Protein AF-A0A660VFZ4-F1 (afdb_monomer_lite)

Foldseek 3Di:
DDDPDDPDDDDDDDDDDPPDDLVVLLVRLVVVCVVVVVLVVAALVEEDEDEFDPDDPPDPPGDDVSNVVSVCVVNVVSNHHYDYDYPDDDDPDDDPPPD

Sequence (99 aa):
MATGEGMFNRLFFVNVRSDCSEKEAEEAISSLYNALGLFQHLDAHKFALIKIHFGEEGTDRFVRPKFVKALVSLILQTGAKVVIGDTNTLYPGRRSNAA

Secondary structure (DSSP, 8-state):
-----------------TT--HHHHHHHHHHHHHHTTGGGG--TTSEEEEE-----TT---S--HHHHHHHHHHHHHTTPEEEEE------SSS-TT--

Radius of gyration: 17.19 Å; chains: 1; bounding box: 38×52×40 Å

pLDDT: mean 84.72, std 15.51, range [35.62, 98.0]

Structure (mmCIF, N/CA/C/O backbone):
data_AF-A0A660VFZ4-F1
#
_entry.id   AF-A0A660VFZ4-F1
#
loop_
_atom_site.group_PDB
_atom_site.id
_atom_site.type_symbol
_atom_site.label_atom_id
_atom_site.label_alt_id
_atom_site.label_comp_id
_atom_site.label_asym_id
_atom_site.label_entity_id
_atom_site.label_seq_id
_atom_site.pdbx_PDB_ins_code
_atom_site.Cartn_x
_atom_site.Cartn_y
_atom_site.Cartn_z
_atom_site.occupancy
_atom_site.B_iso_or_equiv
_atom_site.auth_seq_id
_atom_site.auth_comp_id
_atom_site.auth_asym_id
_atom_site.auth_atom_id
_atom_site.pdbx_PDB_model_num
ATOM 1 N N . MET A 1 1 ? -24.800 35.419 1.201 1.00 35.62 1 MET A N 1
ATOM 2 C CA . MET A 1 1 ? -23.940 35.266 0.011 1.00 35.62 1 MET A CA 1
ATOM 3 C C . MET A 1 1 ? -22.963 34.142 0.312 1.00 35.62 1 MET A C 1
ATOM 5 O O . MET A 1 1 ? -22.025 34.366 1.059 1.00 35.62 1 MET A O 1
ATOM 9 N N . ALA A 1 2 ? -23.255 32.919 -0.137 1.00 38.91 2 ALA A N 1
ATOM 10 C CA . ALA A 1 2 ? -22.325 31.801 -0.005 1.00 38.91 2 ALA A CA 1
ATOM 11 C C . ALA A 1 2 ? -21.311 31.912 -1.147 1.00 38.91 2 ALA A C 1
ATOM 13 O O . ALA A 1 2 ? -21.682 31.882 -2.319 1.00 38.91 2 ALA A O 1
ATOM 14 N N . THR A 1 3 ? -20.057 32.149 -0.786 1.00 43.81 3 THR A N 1
ATOM 15 C CA . THR A 1 3 ? -18.911 32.206 -1.687 1.00 43.81 3 THR A CA 1
ATOM 16 C C . THR A 1 3 ? -18.763 30.864 -2.393 1.00 43.81 3 THR A C 1
ATOM 18 O O . THR A 1 3 ? -18.566 29.834 -1.752 1.00 43.81 3 THR A O 1
ATOM 21 N N . GLY A 1 4 ? -18.887 30.873 -3.720 1.00 54.00 4 GLY A N 1
ATOM 22 C CA . GLY A 1 4 ? -18.502 29.746 -4.558 1.00 54.00 4 GLY A CA 1
ATOM 23 C C . GLY A 1 4 ? -16.986 29.618 -4.545 1.00 54.00 4 GLY A C 1
ATOM 24 O O . GLY A 1 4 ? -16.312 30.202 -5.389 1.00 54.00 4 GLY A O 1
ATOM 25 N N . GLU A 1 5 ? -16.445 28.895 -3.568 1.00 55.00 5 GLU A N 1
ATOM 26 C CA . GLU A 1 5 ? -15.064 28.438 -3.641 1.00 55.00 5 GLU A CA 1
ATOM 27 C C . GLU A 1 5 ? -14.984 27.364 -4.726 1.00 55.00 5 GLU A C 1
ATOM 29 O O . GLU A 1 5 ? -15.643 26.325 -4.657 1.00 55.00 5 GLU A O 1
ATOM 34 N N . GLY A 1 6 ? -14.220 27.651 -5.780 1.00 57.00 6 GLY A N 1
ATOM 35 C CA . GLY A 1 6 ? -13.942 26.687 -6.834 1.00 57.00 6 GLY A CA 1
ATOM 36 C C . GLY A 1 6 ? -13.339 25.424 -6.225 1.00 57.00 6 GLY A C 1
ATOM 37 O O . GLY A 1 6 ? -12.370 25.488 -5.472 1.00 57.00 6 GLY A O 1
ATOM 38 N N . MET A 1 7 ? -13.921 24.270 -6.541 1.00 57.53 7 MET A N 1
ATOM 39 C CA . MET A 1 7 ? -13.411 22.975 -6.108 1.00 57.53 7 MET A CA 1
ATOM 40 C C . MET A 1 7 ? -12.060 22.724 -6.788 1.00 57.53 7 MET A C 1
ATOM 42 O O . MET A 1 7 ? -11.991 22.230 -7.913 1.00 57.53 7 MET A O 1
ATOM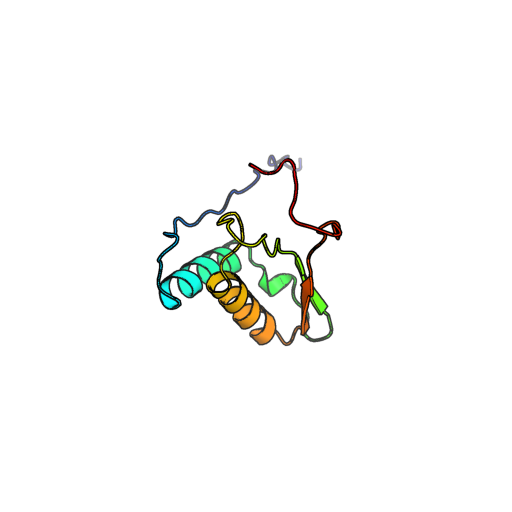 46 N N . PHE A 1 8 ? -10.969 23.119 -6.131 1.00 63.03 8 PHE A N 1
ATOM 47 C CA . PHE A 1 8 ? -9.623 22.810 -6.591 1.00 63.03 8 PHE A CA 1
ATOM 48 C C . PHE A 1 8 ? -9.386 21.307 -6.443 1.00 63.03 8 PHE A C 1
ATOM 50 O O . PHE A 1 8 ? -9.353 20.768 -5.335 1.00 63.03 8 PHE A O 1
ATOM 57 N N . ASN A 1 9 ? -9.203 20.623 -7.571 1.00 81.50 9 ASN A N 1
ATOM 58 C CA . ASN A 1 9 ? -8.780 19.230 -7.577 1.00 81.50 9 ASN A CA 1
ATOM 59 C C . ASN A 1 9 ? -7.345 19.154 -7.042 1.00 81.50 9 ASN A C 1
ATOM 61 O O . ASN A 1 9 ? -6.408 19.633 -7.681 1.00 81.50 9 ASN A O 1
ATOM 65 N N . ARG A 1 10 ? -7.176 18.583 -5.848 1.00 87.38 10 ARG A N 1
ATOM 66 C CA . ARG A 1 10 ? -5.863 18.410 -5.217 1.00 87.38 10 ARG A CA 1
ATOM 67 C C . ARG A 1 10 ? -5.192 17.150 -5.758 1.00 87.38 10 ARG A C 1
ATOM 69 O O . ARG A 1 10 ? -5.727 16.054 -5.616 1.00 87.38 10 ARG A O 1
ATOM 76 N N . LEU A 1 11 ? -4.022 17.318 -6.374 1.00 90.38 11 LEU A N 1
ATOM 77 C CA . LEU A 1 11 ? -3.160 16.223 -6.816 1.00 90.38 11 LEU A CA 1
ATOM 78 C C . LEU A 1 11 ? -2.149 15.899 -5.714 1.00 90.38 11 LEU A C 1
ATOM 80 O O . LEU A 1 11 ? -1.361 16.758 -5.324 1.00 90.38 11 LEU A O 1
ATOM 84 N N . PHE A 1 12 ? -2.144 14.650 -5.261 1.00 92.56 12 PHE A N 1
ATOM 85 C CA . PHE A 1 12 ? -1.127 14.121 -4.357 1.00 92.56 12 PHE A CA 1
ATOM 86 C C . PHE A 1 12 ? -0.230 13.169 -5.138 1.00 92.56 12 PHE A C 1
ATOM 88 O O . PHE A 1 12 ? -0.724 12.265 -5.812 1.00 92.56 12 PHE A O 1
ATOM 95 N N . PHE A 1 13 ? 1.083 13.364 -5.057 1.00 94.56 13 PHE A N 1
ATOM 96 C CA . PHE A 1 13 ? 2.052 12.467 -5.672 1.00 94.56 13 PHE A CA 1
ATOM 97 C C . PHE A 1 13 ? 3.245 12.265 -4.738 1.00 94.56 13 PHE A C 1
ATOM 99 O O . PHE A 1 13 ? 3.615 13.164 -3.985 1.00 94.56 13 PHE A O 1
ATOM 106 N N . VAL A 1 14 ? 3.851 11.083 -4.812 1.00 94.88 14 VAL A N 1
ATOM 107 C CA . VAL A 1 14 ? 5.146 10.784 -4.199 1.00 94.88 14 VAL A CA 1
ATOM 108 C C . VAL A 1 14 ? 6.026 10.190 -5.286 1.00 94.88 14 VAL A C 1
ATOM 110 O O . VAL A 1 14 ? 5.574 9.351 -6.066 1.00 94.88 14 VAL A O 1
ATOM 113 N N . ASN A 1 15 ? 7.274 10.643 -5.360 1.00 93.75 15 ASN A N 1
ATOM 114 C CA . ASN A 1 15 ? 8.253 10.072 -6.271 1.00 93.75 15 ASN A CA 1
ATOM 115 C C . ASN A 1 15 ? 8.983 8.920 -5.574 1.00 93.75 15 ASN A C 1
ATOM 117 O O . ASN A 1 15 ? 9.617 9.133 -4.543 1.00 93.75 15 ASN A O 1
ATOM 121 N N . VAL A 1 16 ? 8.896 7.717 -6.139 1.00 91.94 16 VAL A N 1
ATOM 122 C CA . VAL A 1 16 ? 9.572 6.520 -5.631 1.00 91.94 16 VAL A CA 1
ATOM 123 C C . VAL A 1 16 ? 10.189 5.772 -6.802 1.00 91.94 16 VAL A C 1
ATOM 125 O O . VAL A 1 16 ? 9.553 5.595 -7.842 1.00 91.94 16 VAL A O 1
ATOM 128 N N . ARG A 1 17 ? 11.429 5.311 -6.638 1.00 89.12 17 ARG A N 1
ATOM 129 C CA . ARG A 1 17 ? 12.101 4.504 -7.659 1.00 89.12 17 ARG A CA 1
ATOM 130 C C . ARG A 1 17 ? 11.517 3.092 -7.716 1.00 89.12 17 ARG A C 1
ATOM 132 O O . ARG A 1 17 ? 11.039 2.551 -6.719 1.00 89.12 17 ARG A O 1
ATOM 139 N N . SER A 1 18 ? 11.596 2.456 -8.881 1.00 80.44 18 SER A N 1
ATOM 140 C CA . SER A 1 18 ? 11.104 1.086 -9.082 1.00 80.44 18 SER A CA 1
ATOM 141 C C . SER A 1 18 ? 11.808 0.062 -8.177 1.00 80.44 18 SER A C 1
ATOM 143 O O . SER A 1 18 ? 11.173 -0.884 -7.699 1.00 80.44 18 SER A O 1
ATOM 145 N N . ASP A 1 19 ? 13.084 0.290 -7.874 1.00 87.38 19 ASP A N 1
ATOM 146 C CA . ASP A 1 19 ? 13.959 -0.528 -7.031 1.00 87.38 19 ASP A CA 1
ATOM 147 C C . ASP A 1 19 ? 13.938 -0.152 -5.541 1.00 87.38 19 ASP A C 1
ATOM 149 O O . ASP A 1 19 ? 14.731 -0.689 -4.775 1.00 87.38 19 ASP A O 1
ATOM 153 N N . CYS A 1 20 ? 13.007 0.706 -5.099 1.00 94.00 20 CYS A N 1
ATOM 154 C CA . CYS A 1 20 ? 12.936 1.110 -3.692 1.00 94.00 20 CYS A CA 1
ATOM 155 C C . CYS A 1 20 ? 12.794 -0.082 -2.728 1.00 94.00 20 CYS A C 1
ATOM 157 O O . CYS A 1 20 ? 12.209 -1.121 -3.056 1.00 94.00 20 CYS A O 1
ATOM 159 N N . SER A 1 21 ? 13.260 0.095 -1.505 1.00 96.50 21 SER A N 1
ATOM 160 C CA . SER A 1 21 ? 13.044 -0.836 -0.402 1.00 96.50 21 SER A CA 1
ATOM 161 C C . SER A 1 21 ? 11.557 -0.955 -0.025 1.00 96.50 21 SER A C 1
ATOM 163 O O . SER A 1 21 ? 10.722 -0.128 -0.407 1.00 96.50 21 SER A O 1
ATOM 165 N N . GLU A 1 22 ? 11.208 -1.993 0.746 1.00 96.31 22 GLU A N 1
ATOM 166 C CA . GLU A 1 22 ? 9.863 -2.112 1.337 1.00 96.31 22 GLU A CA 1
ATOM 167 C C . GLU A 1 22 ? 9.545 -0.916 2.240 1.00 96.31 22 GLU A C 1
ATOM 169 O O . GLU A 1 22 ? 8.455 -0.363 2.149 1.00 96.31 22 GLU A O 1
ATOM 174 N N . LYS A 1 23 ? 10.523 -0.457 3.028 1.00 97.25 23 LYS A N 1
ATOM 175 C CA . LYS A 1 23 ? 10.370 0.691 3.926 1.00 97.25 23 LYS A CA 1
ATOM 176 C C . LYS A 1 23 ? 10.027 1.978 3.168 1.00 97.25 23 LYS A C 1
ATOM 178 O O . LYS A 1 23 ? 9.090 2.674 3.538 1.00 97.25 23 LYS A O 1
ATOM 183 N N . GLU A 1 24 ? 10.731 2.272 2.075 1.00 97.44 24 GLU A N 1
ATOM 184 C CA . GLU A 1 24 ? 10.424 3.446 1.241 1.00 97.44 24 GLU A CA 1
ATOM 185 C C . GLU A 1 24 ? 9.033 3.342 0.596 1.00 97.44 24 GLU A C 1
ATOM 187 O O . GLU A 1 24 ? 8.326 4.342 0.468 1.00 97.44 24 GLU A O 1
ATOM 192 N N . ALA A 1 25 ? 8.606 2.133 0.211 1.00 97.00 25 ALA A N 1
ATOM 193 C CA . ALA A 1 25 ? 7.253 1.912 -0.296 1.00 97.00 25 ALA A CA 1
ATOM 194 C C . ALA A 1 25 ? 6.190 2.151 0.791 1.00 97.00 25 ALA A C 1
ATOM 196 O O . ALA A 1 25 ? 5.165 2.776 0.513 1.00 97.00 25 ALA A O 1
ATOM 197 N N . GLU A 1 26 ? 6.436 1.692 2.019 1.00 97.81 26 GLU A N 1
ATOM 198 C CA . GLU A 1 26 ? 5.569 1.927 3.176 1.00 97.81 26 GLU A CA 1
ATOM 199 C C . GLU A 1 26 ? 5.450 3.414 3.512 1.00 97.81 26 GLU A C 1
ATOM 201 O O . GLU A 1 26 ? 4.335 3.912 3.680 1.00 97.81 26 GLU A O 1
ATOM 206 N N . GLU A 1 27 ? 6.565 4.142 3.548 1.00 98.00 27 GLU A N 1
ATOM 207 C CA . GLU A 1 27 ? 6.593 5.586 3.802 1.00 98.00 27 GLU A CA 1
ATOM 208 C C . GLU A 1 27 ? 5.825 6.365 2.724 1.00 98.00 27 GLU A C 1
ATOM 210 O O . GLU A 1 27 ? 4.998 7.230 3.040 1.00 98.00 27 GLU A O 1
ATOM 215 N N . ALA A 1 28 ? 6.035 6.023 1.450 1.00 97.50 28 ALA A N 1
ATOM 216 C CA . ALA A 1 28 ? 5.355 6.663 0.330 1.00 97.50 28 ALA A CA 1
ATOM 217 C C . ALA A 1 28 ? 3.837 6.448 0.366 1.00 97.50 28 ALA A C 1
ATOM 219 O O . ALA A 1 28 ? 3.063 7.402 0.245 1.00 97.50 28 ALA A O 1
ATOM 220 N N . ILE A 1 29 ? 3.399 5.202 0.565 1.00 97.69 29 ILE A N 1
ATOM 221 C CA . ILE A 1 29 ? 1.975 4.861 0.618 1.00 97.69 29 ILE A CA 1
ATOM 222 C C . ILE A 1 29 ? 1.313 5.448 1.863 1.00 97.69 29 ILE A C 1
ATOM 224 O O . ILE A 1 29 ? 0.220 5.998 1.749 1.00 97.69 29 ILE A O 1
ATOM 228 N N . SER A 1 30 ? 1.975 5.415 3.022 1.00 98.00 30 SER A N 1
ATOM 229 C CA . SER A 1 30 ? 1.455 6.017 4.258 1.00 98.00 30 SER A CA 1
ATOM 230 C C . SER A 1 30 ? 1.265 7.526 4.116 1.00 98.00 30 SER A C 1
ATOM 232 O O . SER A 1 30 ? 0.244 8.067 4.539 1.00 98.00 30 SER A O 1
ATOM 234 N N . SER A 1 31 ? 2.210 8.207 3.461 1.00 97.62 31 SER A N 1
ATOM 235 C CA . SER A 1 31 ? 2.117 9.647 3.197 1.00 97.62 31 SER A CA 1
ATOM 236 C C . SER A 1 31 ? 0.896 9.984 2.338 1.00 97.62 31 SER A C 1
ATOM 238 O O . SER A 1 31 ? 0.127 10.879 2.688 1.00 97.62 31 SER A O 1
ATOM 240 N N . LEU A 1 32 ? 0.666 9.231 1.255 1.00 97.12 32 LEU A N 1
ATOM 241 C CA . LEU A 1 32 ? -0.514 9.406 0.398 1.00 97.12 32 LEU A CA 1
ATOM 242 C C . LEU A 1 32 ? -1.816 9.051 1.125 1.00 97.12 32 LEU A C 1
ATOM 244 O O . LEU A 1 32 ? -2.783 9.805 1.045 1.00 97.12 32 LEU A O 1
ATOM 248 N N . TYR A 1 33 ? -1.836 7.936 1.856 1.00 96.94 33 TYR A N 1
ATOM 249 C CA . TYR A 1 33 ? -2.991 7.476 2.627 1.00 96.94 33 TYR A CA 1
ATOM 250 C C . TYR A 1 33 ? -3.466 8.536 3.630 1.00 96.94 33 TYR A C 1
ATOM 252 O O . TYR A 1 33 ? -4.660 8.840 3.698 1.00 96.94 33 TYR A O 1
ATOM 260 N N . ASN A 1 34 ? -2.521 9.144 4.353 1.00 95.94 34 ASN A N 1
ATOM 261 C CA . ASN A 1 34 ? -2.795 10.204 5.317 1.00 95.94 34 ASN A CA 1
ATOM 262 C C . ASN A 1 34 ? -3.230 11.504 4.635 1.00 95.94 34 ASN A C 1
ATOM 264 O O . ASN A 1 34 ? -4.217 12.107 5.050 1.00 95.94 34 ASN A O 1
ATOM 268 N N . ALA A 1 35 ? -2.536 11.920 3.571 1.00 95.12 35 ALA A N 1
ATOM 269 C CA . ALA A 1 35 ? -2.850 13.153 2.851 1.00 95.12 35 ALA A CA 1
ATOM 270 C C . ALA A 1 35 ? -4.244 13.122 2.198 1.00 95.12 35 ALA A C 1
ATOM 272 O O . ALA A 1 35 ? -4.928 14.144 2.140 1.00 95.12 35 ALA A O 1
ATOM 273 N N . LEU A 1 36 ? -4.679 11.941 1.753 1.00 94.19 36 LEU A N 1
ATOM 274 C CA . LEU A 1 36 ? -6.016 11.697 1.211 1.00 94.19 36 LEU A CA 1
ATOM 275 C C . LEU A 1 36 ? -7.088 11.498 2.294 1.00 94.19 36 LEU A C 1
ATOM 277 O O . LEU A 1 36 ? -8.270 11.474 1.966 1.00 94.19 36 LEU A O 1
ATOM 281 N N . GLY A 1 37 ? -6.703 11.324 3.563 1.00 94.12 37 GLY A N 1
ATOM 282 C CA . GLY A 1 37 ? -7.642 11.043 4.649 1.00 94.12 37 GLY A CA 1
ATOM 283 C C . GLY A 1 37 ? -8.390 9.716 4.483 1.00 94.12 37 GLY A C 1
ATOM 284 O O . GLY A 1 37 ? -9.517 9.595 4.955 1.00 94.12 37 GLY A O 1
ATOM 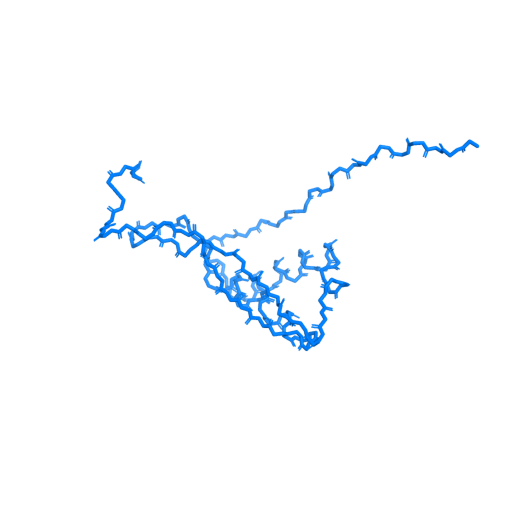285 N N . LEU A 1 38 ? -7.789 8.714 3.825 1.00 93.44 38 LEU A N 1
ATOM 286 C CA . LEU A 1 38 ? -8.496 7.485 3.428 1.00 93.44 38 LEU A CA 1
ATOM 287 C C . LEU A 1 38 ? -9.096 6.707 4.605 1.00 93.44 38 LEU A C 1
ATOM 289 O O . LEU A 1 38 ? -10.130 6.064 4.437 1.00 93.44 38 LEU A O 1
ATOM 293 N N . PHE A 1 39 ? -8.502 6.807 5.797 1.00 93.19 39 PHE A N 1
ATOM 294 C CA . PHE A 1 39 ? -9.013 6.161 7.011 1.00 93.19 39 PHE A CA 1
ATOM 295 C C . PHE A 1 39 ? -10.472 6.529 7.324 1.00 93.19 39 PHE A C 1
ATOM 297 O O . PHE A 1 39 ? -11.202 5.715 7.876 1.00 93.19 39 PHE A O 1
ATOM 304 N N . GLN A 1 40 ? -10.908 7.732 6.940 1.00 94.25 40 GLN A N 1
ATOM 305 C CA . GLN A 1 40 ? -12.255 8.252 7.198 1.00 94.25 40 GLN A CA 1
ATOM 306 C C . GLN A 1 40 ? -13.333 7.520 6.389 1.00 94.25 40 GLN A C 1
ATOM 308 O O . GLN A 1 40 ? -14.521 7.625 6.685 1.00 94.25 40 GLN A O 1
ATOM 313 N N . HIS A 1 41 ? -12.920 6.797 5.348 1.00 92.00 41 HIS A N 1
ATOM 314 C CA . HIS A 1 41 ? -13.796 6.103 4.411 1.00 92.00 41 HIS A CA 1
ATOM 315 C C . HIS A 1 41 ? -13.796 4.582 4.611 1.00 92.00 41 HIS A C 1
ATOM 317 O O . HIS A 1 41 ? -14.443 3.862 3.849 1.00 92.00 41 HIS A O 1
ATOM 323 N N . LEU A 1 42 ? -13.070 4.086 5.616 1.00 94.31 42 LEU A N 1
ATOM 324 C CA . LEU A 1 42 ? -12.929 2.665 5.916 1.00 94.31 42 LEU A CA 1
ATOM 325 C C . LEU A 1 42 ? -13.719 2.312 7.179 1.00 94.31 42 LEU A C 1
ATOM 327 O O . LEU A 1 42 ? -13.769 3.077 8.136 1.00 94.31 42 LEU A O 1
ATOM 331 N N . ASP A 1 43 ? -14.358 1.145 7.160 1.00 89.69 43 ASP A N 1
ATOM 332 C CA . ASP A 1 43 ? -15.297 0.688 8.185 1.00 89.69 43 ASP A CA 1
ATOM 333 C C . ASP A 1 43 ? -14.973 -0.765 8.544 1.00 89.69 43 ASP A C 1
ATOM 335 O O . ASP A 1 43 ? -14.863 -1.619 7.657 1.00 89.69 43 ASP A O 1
ATOM 339 N N . ALA A 1 44 ? -14.844 -1.045 9.843 1.00 89.56 44 ALA A N 1
ATOM 340 C CA . ALA A 1 44 ? -14.460 -2.349 10.375 1.00 89.56 44 ALA A CA 1
ATOM 341 C C . ALA A 1 44 ? -15.392 -3.500 9.953 1.00 89.56 44 ALA A C 1
ATOM 343 O O . ALA A 1 44 ? -14.997 -4.666 9.944 1.00 89.56 44 ALA A O 1
ATOM 344 N N . HIS A 1 45 ? -16.633 -3.199 9.574 1.00 87.69 45 HIS A N 1
ATOM 345 C CA . HIS A 1 45 ? -17.610 -4.212 9.184 1.00 87.69 45 HIS A CA 1
ATOM 346 C C . HIS A 1 45 ? -17.781 -4.350 7.666 1.00 87.69 45 HIS A C 1
ATOM 348 O O . HIS A 1 45 ? -18.614 -5.140 7.215 1.00 87.69 45 HIS A O 1
ATOM 354 N N . LYS A 1 46 ? -16.993 -3.622 6.864 1.00 92.88 46 LYS A N 1
ATOM 355 C CA . LYS A 1 46 ? -17.109 -3.598 5.400 1.00 92.88 46 LYS A CA 1
ATOM 356 C C . LYS A 1 46 ? -15.868 -4.139 4.700 1.00 92.88 46 LYS A C 1
ATOM 358 O O . LYS A 1 46 ? -14.793 -4.290 5.278 1.00 92.88 46 LYS A O 1
ATOM 363 N N . 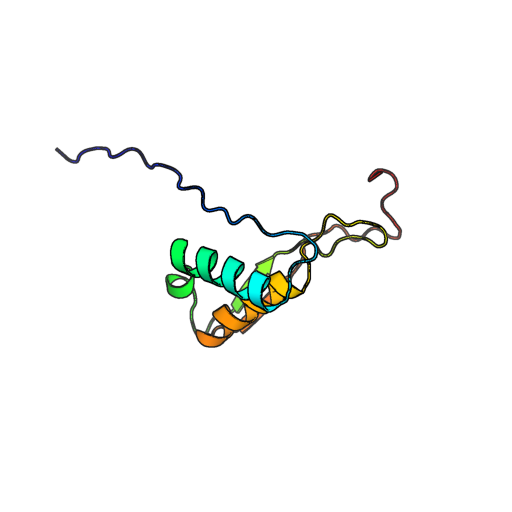PHE A 1 47 ? -16.054 -4.438 3.417 1.00 94.56 47 PHE A N 1
ATOM 364 C CA . PHE A 1 47 ? -14.970 -4.797 2.517 1.00 94.56 47 PHE A CA 1
ATOM 365 C C . PHE A 1 47 ? -14.421 -3.552 1.814 1.00 94.56 47 PHE A C 1
ATOM 367 O O . PHE A 1 47 ? -15.181 -2.775 1.239 1.00 94.56 47 PHE A O 1
ATOM 374 N N . ALA A 1 48 ? -13.101 -3.407 1.815 1.00 95.94 48 ALA A N 1
ATOM 375 C CA . ALA A 1 48 ? -12.358 -2.459 1.005 1.00 95.94 48 ALA A CA 1
ATOM 376 C C . ALA A 1 48 ? -11.782 -3.191 -0.214 1.00 95.94 48 ALA A C 1
ATOM 378 O O . ALA A 1 48 ? -10.880 -4.023 -0.085 1.00 95.94 48 ALA A O 1
ATOM 379 N N . LEU A 1 49 ? -12.319 -2.894 -1.398 1.00 94.75 49 LEU A N 1
ATOM 380 C CA . LEU A 1 49 ? -11.789 -3.406 -2.658 1.00 94.75 49 LEU A CA 1
ATOM 381 C C . LEU A 1 49 ? -10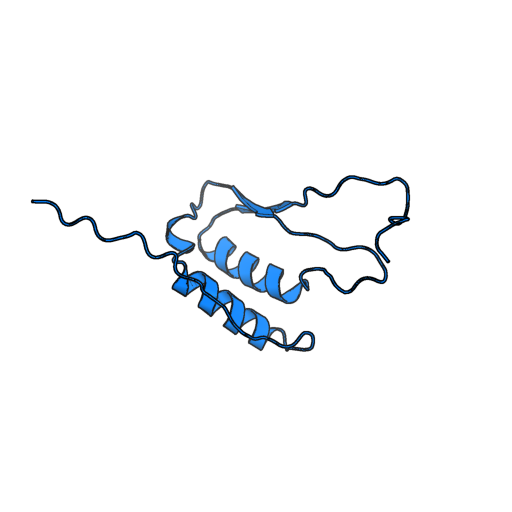.607 -2.544 -3.108 1.00 94.75 49 LEU A C 1
ATOM 383 O O . LEU A 1 49 ? -10.782 -1.379 -3.462 1.00 94.75 49 LEU A O 1
ATOM 387 N N . ILE A 1 50 ? -9.420 -3.137 -3.166 1.00 94.50 50 ILE A N 1
ATOM 388 C CA . ILE A 1 50 ? -8.260 -2.551 -3.828 1.00 94.50 50 ILE A CA 1
ATOM 389 C C . ILE A 1 50 ? -8.245 -3.076 -5.259 1.00 94.50 50 ILE A C 1
ATOM 391 O O . ILE A 1 50 ? -7.868 -4.221 -5.519 1.00 94.50 50 ILE A O 1
ATOM 395 N N . LYS A 1 51 ? -8.675 -2.228 -6.192 1.00 93.19 51 LYS A N 1
ATOM 396 C CA . LYS A 1 51 ? -8.558 -2.515 -7.618 1.00 93.19 51 LYS A CA 1
ATOM 397 C C . LYS A 1 51 ? -7.128 -2.229 -8.074 1.00 93.19 51 LYS A C 1
ATOM 399 O O . LYS A 1 51 ? -6.670 -1.095 -7.961 1.00 93.19 51 LYS A O 1
ATOM 404 N N . ILE A 1 52 ? -6.458 -3.224 -8.640 1.00 89.94 52 ILE A N 1
ATOM 405 C CA . ILE A 1 52 ? -5.126 -3.076 -9.235 1.00 89.94 52 ILE A CA 1
ATOM 406 C C . ILE A 1 52 ? -5.076 -3.704 -10.624 1.00 89.94 52 ILE A C 1
ATOM 408 O O . ILE A 1 52 ? -5.959 -4.468 -10.995 1.00 89.94 52 ILE A O 1
ATOM 412 N N . HIS A 1 53 ? -4.026 -3.385 -11.375 1.00 85.19 53 HIS A N 1
ATOM 413 C CA . HIS A 1 53 ? -3.654 -4.115 -12.582 1.00 85.19 53 HIS A CA 1
ATOM 414 C C . HIS A 1 53 ? -2.522 -5.086 -12.232 1.00 85.19 53 HIS A C 1
ATOM 416 O O . HIS A 1 53 ? -1.439 -4.634 -11.849 1.00 85.19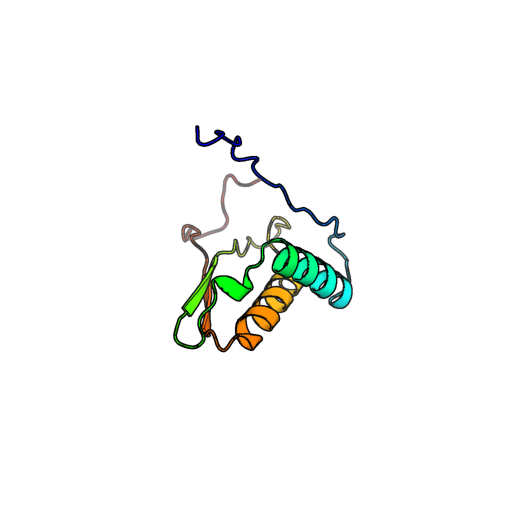 53 HIS A O 1
ATOM 422 N N . PHE A 1 54 ? -2.760 -6.396 -12.357 1.00 75.69 54 PHE A N 1
ATOM 423 C CA . PHE A 1 54 ? -1.776 -7.429 -11.993 1.00 75.69 54 PHE A CA 1
ATOM 424 C C . PHE A 1 54 ? -0.564 -7.503 -12.933 1.00 75.69 54 PHE A C 1
ATOM 426 O O . PHE A 1 54 ? 0.475 -8.033 -12.547 1.00 75.69 54 PHE A O 1
ATOM 433 N N . GLY A 1 55 ? -0.668 -6.925 -14.131 1.00 77.94 55 GLY A N 1
ATOM 434 C CA . GLY A 1 55 ? 0.374 -7.013 -15.150 1.00 77.94 55 GLY A CA 1
ATOM 435 C C . GLY A 1 55 ? 0.377 -8.343 -15.890 1.00 77.94 55 GLY A C 1
ATOM 436 O O . GLY A 1 55 ? -0.321 -9.287 -15.530 1.00 77.94 55 GLY A O 1
ATOM 437 N N . GLU A 1 56 ? 1.177 -8.395 -16.948 1.00 76.31 56 GLU A N 1
ATOM 438 C CA . GLU A 1 56 ? 1.441 -9.610 -17.719 1.00 76.31 56 GLU A CA 1
ATOM 439 C C . GLU A 1 56 ? 2.923 -9.969 -17.614 1.00 76.31 56 GLU A C 1
ATOM 441 O O . GLU A 1 56 ? 3.781 -9.103 -17.410 1.00 76.31 56 GLU A O 1
ATOM 446 N N . GLU A 1 57 ? 3.229 -11.256 -17.755 1.00 73.50 57 GLU A N 1
ATOM 447 C CA . GLU A 1 57 ? 4.605 -11.746 -17.768 1.00 73.50 57 GLU A CA 1
ATOM 448 C C . GLU A 1 57 ? 5.448 -10.989 -18.809 1.00 73.50 57 GLU A C 1
ATOM 450 O O . GLU A 1 57 ? 5.035 -10.812 -19.955 1.00 73.50 57 GLU A O 1
ATOM 455 N N . GLY A 1 58 ? 6.637 -10.536 -18.405 1.00 75.19 58 GLY A N 1
ATOM 456 C CA . GLY A 1 58 ? 7.542 -9.764 -19.263 1.00 75.19 58 GLY A CA 1
ATOM 457 C C . GLY A 1 58 ? 7.240 -8.263 -19.336 1.00 75.19 58 GLY A C 1
ATOM 458 O O . GLY A 1 58 ? 7.984 -7.539 -19.989 1.00 75.19 58 GLY A O 1
ATOM 459 N N . THR A 1 59 ? 6.199 -7.775 -18.653 1.00 76.25 59 THR A N 1
ATOM 460 C CA . THR A 1 59 ? 5.906 -6.336 -18.544 1.00 76.25 59 THR A CA 1
ATOM 461 C C . THR A 1 59 ? 6.327 -5.787 -17.188 1.00 76.25 59 THR A C 1
ATOM 463 O O . THR A 1 59 ? 6.297 -6.493 -16.189 1.00 76.25 59 THR A O 1
ATOM 466 N N . ASP A 1 60 ? 6.686 -4.508 -17.125 1.00 73.19 60 ASP A N 1
ATOM 467 C CA . ASP A 1 60 ? 6.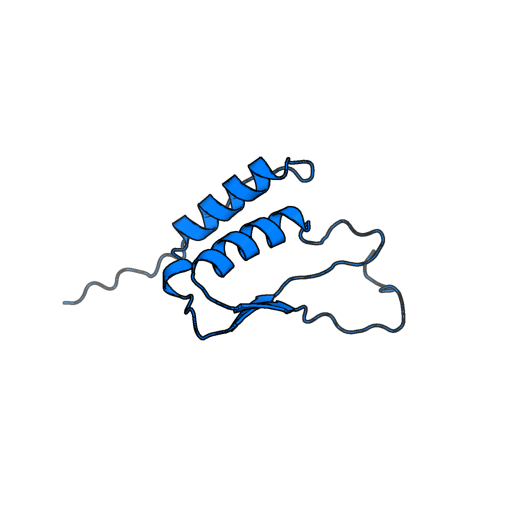948 -3.784 -15.879 1.00 73.19 60 ASP A CA 1
ATOM 468 C C . ASP A 1 60 ? 5.811 -2.822 -15.488 1.00 73.19 60 ASP A C 1
ATOM 470 O O . ASP A 1 60 ? 5.836 -2.287 -14.377 1.00 73.19 60 ASP A O 1
ATOM 474 N N . ARG A 1 61 ? 4.794 -2.682 -16.354 1.00 77.62 61 ARG A N 1
ATOM 475 C CA . ARG A 1 61 ? 3.603 -1.813 -16.250 1.00 77.62 61 ARG A CA 1
ATOM 476 C C . ARG A 1 61 ? 2.558 -2.303 -15.237 1.00 77.62 61 ARG A C 1
ATOM 478 O O . ARG A 1 61 ? 1.358 -2.280 -15.501 1.00 77.62 61 ARG A O 1
ATOM 485 N N . PHE A 1 62 ? 3.003 -2.749 -14.070 1.00 84.62 62 PHE A N 1
ATOM 486 C CA . PHE A 1 62 ? 2.135 -3.196 -12.986 1.00 84.62 62 PHE A CA 1
ATOM 487 C C . PHE A 1 62 ? 2.618 -2.676 -11.638 1.00 84.62 62 PHE A C 1
ATOM 489 O O . PHE A 1 62 ? 3.811 -2.436 -11.424 1.00 84.62 62 PHE A O 1
ATOM 496 N N . VAL A 1 63 ? 1.678 -2.516 -10.706 1.00 87.75 63 VAL A N 1
ATOM 497 C CA . VAL A 1 63 ? 1.993 -2.047 -9.355 1.00 87.75 63 VAL A CA 1
ATOM 498 C C . VAL A 1 63 ? 2.779 -3.135 -8.631 1.00 87.75 63 VAL A C 1
ATOM 500 O O . VAL A 1 63 ? 2.298 -4.253 -8.453 1.00 87.75 63 VAL A O 1
ATOM 503 N N . ARG A 1 64 ? 4.005 -2.818 -8.199 1.00 88.88 64 ARG A N 1
ATOM 504 C CA . ARG A 1 64 ? 4.842 -3.780 -7.471 1.00 88.88 64 ARG A CA 1
ATOM 505 C C . ARG A 1 64 ? 4.168 -4.179 -6.144 1.00 88.88 64 ARG A C 1
ATOM 507 O O . ARG A 1 64 ? 3.683 -3.290 -5.438 1.00 88.88 64 ARG A O 1
ATOM 514 N N . PRO A 1 65 ? 4.206 -5.468 -5.745 1.00 91.25 65 PRO A N 1
ATOM 515 C CA . PRO A 1 65 ? 3.499 -5.961 -4.559 1.00 91.25 65 PRO A CA 1
ATOM 516 C C . PRO A 1 65 ? 3.786 -5.200 -3.259 1.00 91.25 65 PRO A C 1
ATOM 518 O O . PRO A 1 65 ? 2.882 -5.045 -2.446 1.00 91.25 65 PRO A O 1
ATOM 521 N N . LYS A 1 66 ? 5.005 -4.669 -3.079 1.00 93.88 66 LYS A N 1
ATOM 522 C CA . LYS A 1 66 ? 5.396 -3.872 -1.899 1.00 93.88 66 LYS A CA 1
ATOM 523 C C . LYS A 1 66 ? 4.477 -2.671 -1.635 1.00 93.88 66 LYS A C 1
ATOM 525 O O . LYS A 1 66 ? 4.113 -2.427 -0.491 1.00 93.88 66 LYS A O 1
ATOM 530 N N . PHE A 1 67 ? 4.028 -1.976 -2.683 1.00 94.75 67 PHE A N 1
ATOM 531 C CA . PHE A 1 67 ? 3.116 -0.836 -2.541 1.00 94.75 67 PHE A CA 1
ATOM 532 C C . PHE A 1 67 ? 1.704 -1.284 -2.149 1.00 94.75 67 PHE A C 1
ATOM 534 O O . PHE A 1 67 ? 1.057 -0.662 -1.311 1.00 94.75 67 PHE A O 1
ATOM 541 N N . VAL A 1 68 ? 1.239 -2.399 -2.723 1.00 95.19 68 VAL A N 1
ATOM 542 C CA . VAL A 1 68 ? -0.070 -2.979 -2.389 1.00 95.19 68 VAL A CA 1
ATOM 543 C C . VAL A 1 68 ? -0.068 -3.477 -0.945 1.00 95.19 68 VAL A C 1
ATOM 545 O O . VAL A 1 68 ? -0.978 -3.151 -0.194 1.00 95.19 68 VAL A O 1
ATOM 548 N N . LYS A 1 69 ? 0.983 -4.195 -0.532 1.00 96.38 69 LYS A N 1
ATOM 549 C CA . LYS A 1 69 ? 1.184 -4.672 0.844 1.00 96.38 69 LYS A CA 1
ATOM 550 C C . LYS A 1 69 ? 1.125 -3.518 1.847 1.00 96.38 69 LYS A C 1
ATOM 552 O O . LYS A 1 69 ? 0.398 -3.628 2.827 1.00 96.38 69 LYS A O 1
ATOM 557 N N . ALA A 1 70 ? 1.823 -2.412 1.581 1.00 97.50 70 ALA A N 1
ATOM 558 C CA . ALA A 1 70 ? 1.791 -1.233 2.446 1.00 97.50 70 ALA A CA 1
ATOM 559 C C . ALA A 1 70 ? 0.363 -0.687 2.637 1.00 97.50 70 ALA A C 1
ATOM 561 O O . ALA A 1 70 ? -0.062 -0.440 3.765 1.00 97.50 70 ALA A O 1
ATOM 562 N N . LEU A 1 71 ? -0.413 -0.566 1.553 1.00 97.44 71 LEU A N 1
ATOM 563 C CA . LEU A 1 71 ? -1.797 -0.089 1.625 1.00 97.44 71 LEU A CA 1
ATOM 564 C C . LEU A 1 71 ? -2.715 -1.083 2.353 1.00 97.44 71 LEU A C 1
ATOM 566 O O . LEU A 1 71 ? -3.534 -0.677 3.174 1.00 97.44 71 LEU A O 1
ATOM 570 N N . VAL A 1 72 ? -2.564 -2.382 2.079 1.00 97.56 72 VAL A N 1
ATOM 571 C CA . VAL A 1 72 ? -3.314 -3.457 2.749 1.00 97.56 72 VAL A CA 1
ATOM 572 C C . VAL A 1 72 ? -3.093 -3.392 4.259 1.00 97.56 72 VAL A C 1
ATOM 574 O O . VAL A 1 72 ? -4.067 -3.413 5.007 1.00 97.56 72 VAL A O 1
ATOM 577 N N . SER A 1 73 ? -1.842 -3.257 4.709 1.00 97.88 73 SER A N 1
ATOM 578 C CA . SER A 1 73 ? -1.506 -3.151 6.132 1.00 97.88 73 SER A CA 1
ATOM 579 C C . SER A 1 73 ? -2.220 -1.979 6.809 1.00 97.88 73 SER A C 1
ATOM 581 O O . SER A 1 73 ? -2.775 -2.155 7.891 1.00 97.88 73 SER A O 1
ATOM 583 N N . LEU A 1 74 ? -2.266 -0.808 6.163 1.00 97.56 74 LEU A N 1
ATOM 584 C CA . LEU A 1 74 ? -2.965 0.372 6.687 1.00 97.56 74 LEU A CA 1
ATOM 585 C C . LEU A 1 74 ? -4.482 0.161 6.760 1.00 97.56 74 LEU A C 1
ATOM 587 O O . LEU A 1 74 ? -5.106 0.514 7.757 1.00 97.56 74 LEU A O 1
ATOM 591 N N . ILE A 1 75 ? -5.085 -0.453 5.738 1.00 96.81 75 ILE A N 1
ATOM 592 C CA . ILE A 1 75 ? -6.529 -0.717 5.729 1.00 96.81 75 ILE A CA 1
ATOM 593 C C . ILE A 1 75 ? -6.902 -1.733 6.811 1.00 96.81 75 ILE A C 1
ATOM 595 O O . ILE A 1 75 ? -7.878 -1.524 7.529 1.00 96.81 75 ILE A O 1
ATOM 599 N N . LEU A 1 76 ? -6.121 -2.801 6.982 1.00 95.31 76 LEU A N 1
ATOM 600 C CA . LEU A 1 76 ? -6.387 -3.818 8.003 1.00 95.31 76 LEU A CA 1
ATOM 601 C C . LEU A 1 76 ? -6.351 -3.244 9.429 1.00 95.31 76 LEU A C 1
ATOM 603 O O . LEU A 1 76 ? -7.117 -3.698 10.277 1.00 95.31 76 LEU A O 1
ATOM 607 N N . GLN A 1 77 ? -5.538 -2.214 9.694 1.00 95.06 77 GLN A N 1
ATOM 608 C CA . GLN A 1 77 ? -5.514 -1.522 10.995 1.00 95.06 77 GLN A CA 1
ATOM 609 C C . GLN A 1 77 ? -6.839 -0.818 11.332 1.00 95.06 77 GLN A C 1
ATOM 611 O O . GLN A 1 77 ? -7.126 -0.592 12.503 1.00 95.06 77 GLN A O 1
ATOM 616 N N . THR A 1 78 ? -7.674 -0.511 10.334 1.00 94.75 78 THR A N 1
ATOM 617 C CA . THR A 1 78 ? -9.019 0.057 10.549 1.00 94.75 78 THR A CA 1
ATOM 618 C C . THR A 1 78 ? -10.065 -0.998 10.936 1.00 94.75 78 THR A C 1
ATOM 620 O O . THR A 1 78 ? -11.211 -0.662 11.221 1.00 94.75 78 THR A O 1
ATOM 623 N N . GLY A 1 79 ? -9.693 -2.283 10.917 1.00 94.25 79 GLY A N 1
ATOM 624 C CA . GLY A 1 79 ? -10.597 -3.420 11.093 1.00 94.25 79 GLY A CA 1
ATOM 625 C C . GLY A 1 79 ? -11.336 -3.834 9.816 1.00 94.25 79 GLY A C 1
ATOM 626 O O . GLY A 1 79 ? -11.982 -4.880 9.810 1.00 94.25 79 GLY A O 1
ATOM 627 N N . ALA A 1 80 ? -11.252 -3.049 8.736 1.00 96.38 80 ALA A N 1
ATOM 628 C CA . ALA A 1 80 ? -11.894 -3.371 7.466 1.00 96.38 80 ALA A CA 1
ATOM 629 C C . ALA A 1 80 ? -11.310 -4.650 6.845 1.00 96.38 80 ALA A C 1
ATOM 631 O O . ALA A 1 80 ? -10.126 -4.965 6.990 1.00 96.38 80 ALA A O 1
ATOM 632 N N . LYS A 1 81 ? -12.133 -5.376 6.086 1.00 95.81 81 LYS A N 1
ATOM 633 C CA . LYS A 1 81 ? -11.686 -6.557 5.336 1.00 95.81 81 LYS A CA 1
ATOM 634 C C . LYS A 1 81 ? -11.177 -6.135 3.968 1.00 95.81 81 LYS A C 1
ATOM 636 O O . LYS A 1 81 ? -11.877 -5.437 3.245 1.00 95.81 81 LYS A O 1
ATOM 641 N N . VAL A 1 82 ? -9.996 -6.589 3.569 1.00 96.56 82 VAL A N 1
ATOM 642 C CA . VAL A 1 82 ? -9.432 -6.230 2.261 1.00 96.56 82 VAL A CA 1
ATOM 643 C C . VAL A 1 82 ? -9.747 -7.297 1.219 1.00 96.56 82 VAL A C 1
ATOM 645 O O . VAL A 1 82 ? -9.564 -8.487 1.463 1.00 96.56 82 VAL A O 1
ATOM 648 N N . VAL A 1 83 ? -10.179 -6.859 0.038 1.00 95.44 83 VAL A N 1
ATOM 649 C CA . VAL A 1 83 ? -10.278 -7.682 -1.173 1.00 95.44 83 VAL A CA 1
ATOM 650 C C . VAL A 1 83 ? -9.391 -7.048 -2.231 1.00 95.44 83 VAL A C 1
ATOM 652 O O . VAL A 1 83 ? -9.496 -5.852 -2.481 1.00 95.44 83 VAL A O 1
ATOM 655 N N . ILE A 1 84 ? -8.522 -7.830 -2.865 1.00 93.00 84 ILE A N 1
ATOM 656 C CA . ILE A 1 84 ? -7.751 -7.365 -4.021 1.00 93.00 84 ILE A CA 1
ATOM 657 C C . ILE A 1 84 ? -8.439 -7.901 -5.269 1.00 93.00 84 ILE A C 1
ATOM 659 O O . ILE A 1 84 ? -8.701 -9.098 -5.369 1.00 93.00 84 ILE A O 1
ATOM 663 N N . GLY A 1 85 ? -8.744 -7.007 -6.202 1.00 89.81 85 GLY A N 1
ATOM 664 C CA . GLY A 1 85 ? -9.385 -7.358 -7.460 1.00 89.81 85 GLY A CA 1
ATOM 665 C C . GLY A 1 85 ? -8.708 -6.688 -8.641 1.00 89.81 85 GLY A C 1
ATOM 666 O O . GLY A 1 85 ? -8.045 -5.661 -8.510 1.00 89.81 85 GLY A O 1
ATOM 667 N N . ASP A 1 86 ? -8.923 -7.264 -9.812 1.00 85.50 86 ASP A N 1
ATOM 668 C CA . ASP A 1 86 ? -8.521 -6.701 -11.093 1.00 85.50 86 ASP A CA 1
ATOM 669 C C . ASP A 1 86 ? -9.709 -6.824 -12.048 1.00 85.50 86 ASP A C 1
ATOM 671 O O . ASP A 1 86 ? -10.532 -7.732 -11.931 1.00 85.50 86 ASP A O 1
ATOM 675 N N . THR A 1 87 ? -9.825 -5.873 -12.966 1.00 79.56 87 THR A N 1
ATOM 676 C CA . THR A 1 87 ? -10.860 -5.852 -14.007 1.00 79.56 87 THR A CA 1
ATOM 677 C C . THR A 1 87 ? -10.251 -6.111 -15.381 1.00 79.56 87 THR A C 1
ATOM 679 O O . THR A 1 87 ? -10.706 -5.553 -16.380 1.00 79.56 87 THR A O 1
ATOM 682 N N . ASN A 1 88 ? -9.167 -6.881 -15.435 1.00 73.44 88 ASN A N 1
ATOM 683 C CA . ASN A 1 88 ? -8.538 -7.288 -16.677 1.00 73.44 88 ASN A CA 1
ATOM 684 C C . ASN A 1 88 ? -9.419 -8.294 -17.428 1.00 73.44 88 ASN A C 1
ATOM 686 O O . ASN A 1 88 ? -9.970 -9.230 -16.850 1.00 73.44 88 ASN A O 1
ATOM 690 N N . THR A 1 89 ? -9.530 -8.112 -18.744 1.00 69.94 89 THR A N 1
ATOM 691 C CA . THR A 1 89 ? -10.123 -9.113 -19.633 1.00 69.94 89 THR A CA 1
ATOM 692 C C . THR A 1 89 ? -9.254 -10.364 -19.624 1.00 69.94 89 THR A C 1
ATOM 694 O O . THR A 1 89 ? -8.045 -10.279 -19.855 1.00 69.94 89 THR A O 1
ATOM 697 N N . LEU A 1 90 ? -9.871 -11.519 -19.374 1.00 63.47 90 LEU A N 1
ATOM 698 C CA . LEU A 1 90 ? -9.191 -12.804 -19.437 1.00 63.47 90 LEU A CA 1
ATOM 699 C C . LEU A 1 90 ? -8.977 -13.167 -20.912 1.00 63.47 90 LEU A C 1
ATOM 701 O O . LEU A 1 90 ? -9.910 -13.570 -21.605 1.00 63.47 90 LEU A O 1
ATOM 705 N N . TYR A 1 91 ? -7.758 -12.968 -21.407 1.00 67.31 91 TYR A N 1
ATOM 706 C CA . TYR A 1 91 ? -7.368 -13.435 -22.733 1.00 67.31 91 TYR A CA 1
ATOM 707 C C . TYR A 1 91 ? -6.850 -14.877 -22.627 1.00 67.31 91 TYR A C 1
ATOM 709 O O . TYR A 1 91 ? -6.144 -15.196 -21.670 1.00 67.31 91 TYR A O 1
ATOM 717 N N . PRO A 1 92 ? -7.145 -15.755 -23.602 1.00 62.56 92 PRO A N 1
ATOM 718 C CA . PRO A 1 92 ? -6.648 -17.134 -23.611 1.00 62.56 92 PRO A CA 1
ATOM 719 C C . PRO A 1 92 ? -5.123 -17.244 -23.831 1.00 62.56 92 PRO A C 1
ATOM 721 O O . PRO A 1 92 ? -4.584 -18.346 -23.834 1.00 62.56 92 PRO A O 1
ATOM 724 N N . GLY A 1 93 ? -4.417 -16.122 -24.013 1.00 68.56 93 GLY A N 1
ATOM 725 C CA . GLY A 1 93 ? -2.967 -16.048 -24.181 1.00 68.56 93 GLY A CA 1
ATOM 726 C C . GLY A 1 93 ? -2.434 -14.635 -23.918 1.00 68.56 93 GLY A C 1
ATOM 727 O O . GLY A 1 93 ? -3.191 -13.742 -23.535 1.00 68.56 93 GLY A O 1
ATOM 728 N N . ARG A 1 94 ? -1.126 -14.426 -24.135 1.00 63.56 94 ARG A N 1
ATOM 729 C CA . ARG A 1 94 ? -0.483 -13.100 -24.026 1.00 63.56 94 ARG A CA 1
ATOM 730 C C . ARG A 1 94 ? -1.143 -12.100 -24.980 1.00 63.56 94 ARG A C 1
ATOM 732 O O . ARG A 1 94 ? -1.520 -12.475 -26.094 1.00 63.56 94 ARG A O 1
ATOM 739 N N . ARG A 1 95 ? -1.250 -10.827 -24.582 1.00 65.44 95 ARG A N 1
ATOM 740 C CA . ARG A 1 95 ? -1.802 -9.794 -25.471 1.00 65.44 95 ARG A CA 1
ATOM 741 C C . ARG A 1 95 ? -0.933 -9.637 -26.715 1.00 65.44 95 ARG A C 1
ATOM 743 O O . ARG A 1 95 ? 0.240 -9.295 -26.629 1.00 65.44 95 ARG A O 1
ATOM 750 N N . SER A 1 96 ? -1.541 -9.832 -27.881 1.00 61.38 96 SER A N 1
ATOM 751 C CA . SER A 1 96 ? -0.863 -9.758 -29.181 1.00 61.38 96 SER A CA 1
ATOM 752 C C . SER A 1 96 ? -0.450 -8.331 -29.565 1.00 61.38 96 SER A C 1
ATOM 754 O O . SER A 1 96 ? 0.482 -8.157 -30.339 1.00 61.38 96 SER A O 1
ATOM 756 N N . ASN A 1 97 ? -1.121 -7.315 -29.002 1.00 55.69 97 ASN A N 1
ATOM 757 C CA . ASN A 1 97 ? -0.997 -5.907 -29.408 1.00 55.69 97 ASN A CA 1
ATOM 758 C C . ASN A 1 97 ? -0.591 -4.979 -28.248 1.00 55.69 97 ASN A C 1
ATOM 760 O O . ASN A 1 97 ? -1.005 -3.824 -28.205 1.00 55.69 97 ASN A O 1
ATOM 764 N N . ALA A 1 98 ? 0.155 -5.490 -27.269 1.00 52.19 98 ALA A N 1
ATOM 765 C CA . ALA A 1 98 ? 0.616 -4.705 -26.121 1.00 52.19 98 ALA A CA 1
ATOM 766 C C . ALA A 1 98 ? 2.134 -4.452 -26.122 1.00 52.19 98 ALA A C 1
ATOM 768 O O . ALA A 1 98 ? 2.670 -4.103 -25.070 1.00 52.19 98 ALA A O 1
ATOM 769 N N . ALA A 1 99 ? 2.808 -4.633 -27.264 1.00 46.88 99 ALA A N 1
ATOM 770 C CA . ALA A 1 99 ? 4.205 -4.234 -27.447 1.00 46.88 99 ALA A CA 1
ATOM 771 C C . ALA A 1 99 ? 4.346 -2.705 -27.412 1.00 46.88 99 ALA A C 1
ATOM 773 O O . ALA A 1 99 ? 3.508 -2.027 -28.049 1.00 46.88 99 ALA A O 1
#